Protein AF-A0A3D2FQW1-F1 (afdb_monomer)

pLDDT: mean 83.2, std 11.78, range [40.56, 95.19]

Mean predicted aligned error: 8.31 Å

Radius of gyration: 18.43 Å; Cα contacts (8 Å, |Δi|>4): 25; chains: 1; bounding box: 63×25×40 Å

Nearest PDB structures (foldseek):
  6xi6-assembly1_A-3  TM=8.890E-01  e=6.606E+00  synthetic construct
  5izs-assembly1_A  TM=7.429E-01  e=5.763E+00  synthetic construct
  5izs-assembly2_D  TM=8.302E-01  e=8.679E+00  synthetic construct
  2m6b-assembly1_A  TM=3.880E-01  e=3.338E+00  Homo sapiens
  4ke2-assembly1_A  TM=5.469E-01  e=9.292E+00  Pseudopleuronectes americanus

Secondary structure (DSSP, 8-state):
----HHHHHHHHHHHHHHHHHHHHHHHHTT--HHHHHHHHHHHHHHHHHHIIIIIS-TTTS-HHHHHHTTTHHHHHHHHHHHHHHHHT-----

Solvent-accessible surface area (backbone atoms only — not comparable to full-atom values): 5485 Å² total; per-residue (Å²): 129,87,76,63,60,65,58,56,54,51,53,50,50,52,51,52,49,52,55,49,52,50,51,58,52,53,65,74,67,70,56,57,69,71,60,45,52,55,50,52,51,53,52,50,54,50,49,53,49,51,43,40,47,64,76,63,43,48,77,80,52,56,78,65,61,60,53,54,69,54,55,59,53,62,51,50,53,51,52,50,53,52,49,54,56,52,73,69,58,72,86,87,119

Sequence (93 aa):
MMEDHKKTYFWNAVWLAILTVIEVFAIDMGLPRTGLIVLLLSITVTKILLVAMVYMHLRYETKTLRRLIFLPIPLALYFLWGVMYDSAFDWTL

Structure (mmCIF, N/CA/C/O backbone):
data_AF-A0A3D2FQW1-F1
#
_entry.id   AF-A0A3D2FQW1-F1
#
loop_
_atom_site.group_PDB
_atom_site.id
_atom_site.type_symbol
_atom_site.label_atom_id
_atom_site.label_alt_id
_atom_site.label_comp_id
_atom_site.label_asym_id
_atom_site.label_entity_id
_atom_site.label_seq_id
_atom_site.pdbx_PDB_ins_code
_atom_site.Cartn_x
_atom_site.Cartn_y
_atom_site.Cartn_z
_atom_site.occupancy
_atom_site.B_iso_or_equiv
_atom_site.auth_seq_id
_atom_site.auth_comp_id
_atom_site.auth_asym_id
_atom_site.auth_atom_id
_atom_site.pdbx_PDB_model_num
ATOM 1 N N . MET A 1 1 ? -27.613 -4.944 19.374 1.00 40.56 1 MET A N 1
ATOM 2 C CA . MET A 1 1 ? -27.163 -5.801 18.258 1.00 40.56 1 MET A CA 1
ATOM 3 C C . MET A 1 1 ? -25.655 -5.887 18.378 1.00 40.56 1 MET A C 1
ATOM 5 O O . MET A 1 1 ? -25.019 -4.853 18.247 1.00 40.56 1 MET A O 1
ATOM 9 N N . MET A 1 2 ? -25.092 -7.038 18.749 1.00 42.41 2 MET A N 1
ATOM 10 C CA . MET A 1 2 ? -23.636 -7.226 18.756 1.00 42.41 2 MET A CA 1
ATOM 11 C C . MET A 1 2 ? -2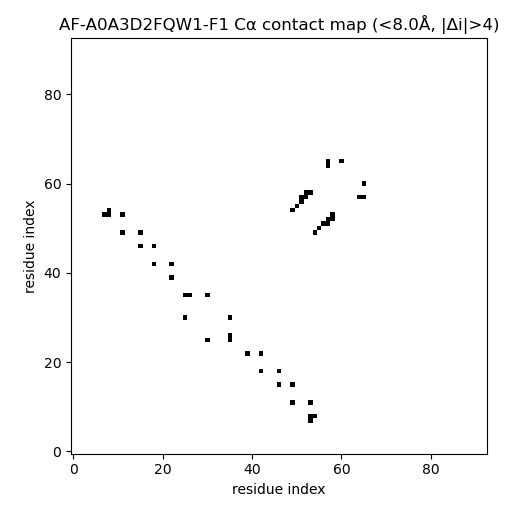3.177 -7.148 17.295 1.00 42.41 2 MET A C 1
ATOM 13 O O . MET A 1 2 ? -23.261 -8.141 16.578 1.00 42.41 2 MET A O 1
ATOM 17 N N . GLU A 1 3 ? -22.838 -5.952 16.808 1.00 53.53 3 GLU A N 1
ATOM 18 C CA . GLU A 1 3 ? -22.306 -5.768 15.460 1.00 53.53 3 GLU A CA 1
ATOM 19 C C . GLU A 1 3 ? -21.042 -6.613 15.359 1.00 53.53 3 GLU A C 1
ATOM 21 O O . GLU A 1 3 ? -20.034 -6.334 16.007 1.00 53.53 3 GLU A O 1
ATOM 26 N N . ASP A 1 4 ? -21.120 -7.700 14.601 1.00 61.19 4 ASP A N 1
ATO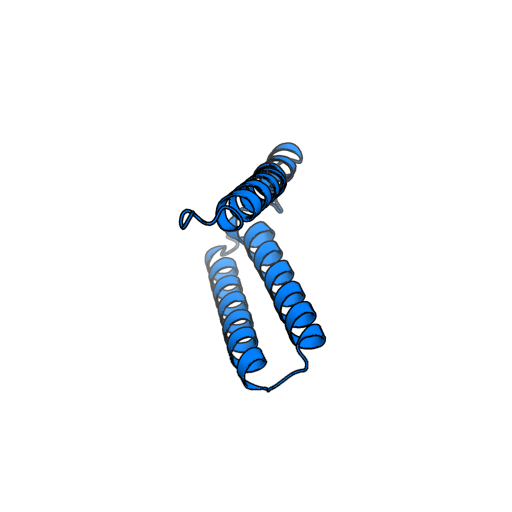M 27 C CA . ASP A 1 4 ? -20.025 -8.636 14.409 1.00 61.19 4 ASP A CA 1
ATOM 28 C C . ASP A 1 4 ? -18.921 -7.938 13.601 1.00 61.19 4 ASP A C 1
ATOM 30 O O . ASP A 1 4 ? -18.879 -7.979 12.371 1.00 61.19 4 ASP A O 1
ATOM 34 N N . HIS A 1 5 ? -18.034 -7.235 14.308 1.00 66.50 5 HIS A N 1
ATOM 35 C CA . HIS A 1 5 ? -16.904 -6.530 13.708 1.00 66.50 5 HIS A CA 1
ATOM 36 C C . HIS A 1 5 ? -15.982 -7.514 12.968 1.00 66.50 5 HIS A C 1
ATOM 38 O O . HIS A 1 5 ? -15.346 -7.139 11.984 1.00 66.50 5 HIS A O 1
ATOM 44 N N . LYS A 1 6 ? -15.967 -8.796 13.372 1.00 73.94 6 LYS A N 1
ATOM 45 C CA . LYS A 1 6 ? -15.168 -9.853 12.734 1.00 73.94 6 LYS A CA 1
ATOM 46 C C . LYS A 1 6 ? -15.594 -10.079 11.288 1.00 73.94 6 LYS A C 1
ATOM 48 O O . LYS A 1 6 ? -14.723 -10.198 10.427 1.00 73.94 6 LYS A O 1
ATOM 53 N N . LYS A 1 7 ? -16.898 -10.057 10.995 1.00 81.75 7 LYS A N 1
ATOM 54 C CA . LYS A 1 7 ? -17.402 -10.124 9.614 1.00 81.75 7 LYS A CA 1
ATOM 55 C C . LYS A 1 7 ? -16.913 -8.952 8.770 1.00 81.75 7 LYS A C 1
ATOM 57 O O . LYS A 1 7 ? -16.473 -9.173 7.645 1.00 81.75 7 LYS A O 1
ATOM 62 N N . THR A 1 8 ? -16.934 -7.733 9.305 1.00 82.94 8 THR A N 1
ATOM 63 C CA . THR A 1 8 ? -16.455 -6.541 8.587 1.00 82.94 8 THR A CA 1
ATOM 64 C C . THR A 1 8 ? -14.962 -6.633 8.273 1.00 82.94 8 THR A C 1
ATOM 66 O O . THR A 1 8 ? -14.561 -6.375 7.140 1.00 82.94 8 THR A O 1
ATOM 69 N N . TYR A 1 9 ? -14.136 -7.068 9.230 1.00 84.31 9 TYR A N 1
ATOM 70 C CA . TYR A 1 9 ? -12.704 -7.276 8.988 1.00 84.31 9 TYR A CA 1
ATOM 71 C C . TYR A 1 9 ? -12.427 -8.376 7.971 1.00 84.31 9 TYR A C 1
ATOM 73 O O . TYR A 1 9 ? -11.523 -8.227 7.151 1.00 84.31 9 TYR A O 1
ATOM 81 N N . PHE A 1 10 ? -13.184 -9.472 8.026 1.00 89.75 10 PHE A N 1
ATOM 82 C CA . PHE A 1 10 ? -13.030 -10.585 7.098 1.00 89.75 10 PHE A CA 1
ATOM 83 C C . PHE A 1 10 ? -13.367 -10.158 5.668 1.00 89.75 10 PHE A C 1
ATOM 85 O O . PHE A 1 10 ? -12.573 -10.369 4.755 1.00 89.75 10 PHE A O 1
ATOM 92 N N . TRP A 1 11 ? -14.497 -9.475 5.474 1.00 88.88 11 TRP A N 1
ATOM 93 C CA . TRP A 1 11 ? -14.879 -8.956 4.161 1.00 88.88 11 TRP A CA 1
ATOM 94 C C . TRP A 1 11 ? -13.903 -7.907 3.633 1.00 88.88 11 TRP A C 1
ATOM 96 O O . TRP A 1 11 ? -13.572 -7.929 2.449 1.00 88.88 11 TRP A O 1
ATOM 106 N N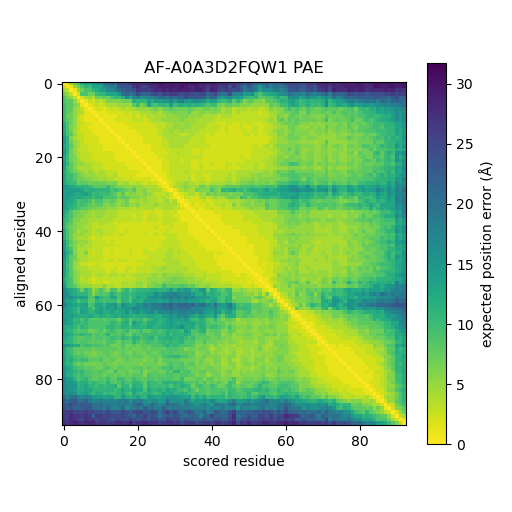 . ASN A 1 12 ? -13.384 -7.034 4.498 1.00 90.56 12 ASN A N 1
ATOM 107 C CA . ASN A 1 12 ? -12.363 -6.073 4.093 1.00 90.56 12 ASN A CA 1
ATOM 108 C C . ASN A 1 12 ? -11.057 -6.766 3.671 1.00 90.56 12 ASN A C 1
ATOM 110 O O . ASN A 1 12 ? -10.451 -6.368 2.680 1.00 90.56 12 ASN A O 1
ATOM 114 N N . ALA A 1 13 ? -10.657 -7.841 4.361 1.00 89.38 13 ALA A N 1
ATOM 115 C CA . ALA A 1 13 ? -9.485 -8.636 3.990 1.00 89.38 13 ALA A CA 1
ATOM 116 C C . ALA A 1 13 ? -9.667 -9.290 2.615 1.00 89.38 13 ALA A C 1
ATOM 118 O O . ALA A 1 13 ? -8.767 -9.230 1.778 1.00 89.38 13 ALA A O 1
ATOM 119 N N . VAL A 1 14 ? -10.848 -9.857 2.355 1.00 93.69 14 VAL A N 1
ATOM 120 C CA . VAL A 1 14 ? -11.197 -10.425 1.045 1.00 93.69 14 VAL A CA 1
ATOM 121 C C . VAL A 1 14 ? -11.131 -9.352 -0.042 1.00 93.69 14 VAL A C 1
ATOM 123 O O . VAL A 1 14 ? -10.548 -9.585 -1.098 1.00 93.69 14 VAL A O 1
ATOM 126 N N . TRP A 1 15 ? -11.660 -8.155 0.217 1.00 92.50 15 TRP A N 1
ATOM 127 C CA . TRP A 1 15 ? -11.625 -7.060 -0.750 1.00 92.50 15 TRP A CA 1
ATOM 128 C C . TRP A 1 15 ? -10.195 -6.596 -1.064 1.00 92.50 15 TRP A C 1
ATOM 130 O O . TRP A 1 15 ? -9.837 -6.412 -2.227 1.00 92.50 15 TRP A O 1
ATOM 140 N N . LEU A 1 16 ? -9.338 -6.486 -0.044 1.00 92.44 16 LEU A N 1
ATOM 141 C CA . LEU A 1 16 ? -7.914 -6.185 -0.224 1.00 92.44 16 LEU A CA 1
ATOM 142 C C . LEU A 1 16 ? -7.186 -7.275 -1.020 1.00 92.44 16 LEU A C 1
ATOM 144 O O . LEU A 1 16 ? -6.351 -6.956 -1.872 1.00 92.44 16 LEU A O 1
ATOM 148 N N . ALA A 1 17 ? -7.511 -8.547 -0.778 1.00 93.44 17 ALA A N 1
ATOM 149 C CA . ALA A 1 17 ? -6.947 -9.665 -1.526 1.00 93.44 17 ALA A CA 1
ATOM 150 C C . ALA A 1 17 ? -7.343 -9.595 -3.007 1.00 93.44 17 ALA A C 1
ATOM 152 O O . ALA A 1 17 ? -6.472 -9.670 -3.871 1.00 93.44 17 ALA A O 1
ATOM 153 N N . ILE A 1 18 ? -8.622 -9.347 -3.305 1.00 94.94 18 ILE A N 1
ATOM 154 C CA . ILE A 1 18 ? -9.121 -9.179 -4.679 1.00 94.94 18 ILE A CA 1
ATOM 155 C C . ILE A 1 18 ? -8.393 -8.030 -5.385 1.00 94.94 18 ILE A C 1
ATOM 157 O O . ILE A 1 18 ? -7.874 -8.221 -6.482 1.00 94.94 18 ILE A O 1
ATOM 161 N N . LEU A 1 19 ? -8.281 -6.861 -4.746 1.00 93.19 19 LEU A N 1
ATOM 162 C CA . LEU A 1 19 ? -7.551 -5.721 -5.315 1.00 93.19 19 LEU A CA 1
ATOM 163 C C . LEU A 1 19 ? -6.072 -6.047 -5.582 1.00 93.19 19 LEU A C 1
ATOM 165 O O . LEU A 1 19 ? -5.488 -5.529 -6.525 1.00 93.19 19 LEU A O 1
ATOM 169 N N . THR A 1 20 ? -5.456 -6.907 -4.770 1.00 94.00 20 THR A N 1
ATOM 170 C CA . THR A 1 20 ? -4.062 -7.345 -4.964 1.00 94.00 20 THR A CA 1
ATOM 171 C C . THR A 1 20 ? -3.921 -8.306 -6.134 1.00 94.00 20 THR A C 1
ATOM 173 O O . THR A 1 20 ? -3.010 -8.148 -6.939 1.00 94.00 20 THR A O 1
ATOM 176 N N . VAL A 1 21 ? -4.850 -9.249 -6.285 1.00 95.19 21 VAL A N 1
ATOM 177 C CA . VAL A 1 21 ? -4.887 -10.125 -7.461 1.00 95.19 21 VAL A CA 1
ATOM 178 C C . VAL A 1 21 ? -5.056 -9.292 -8.735 1.00 95.19 21 VAL A C 1
ATOM 180 O O . VAL A 1 21 ? -4.319 -9.501 -9.693 1.00 95.19 21 VAL A O 1
ATOM 183 N N . ILE A 1 22 ? -5.954 -8.301 -8.728 1.00 93.00 22 ILE A N 1
ATOM 184 C CA . ILE A 1 22 ? -6.164 -7.399 -9.871 1.00 93.00 22 ILE A CA 1
ATOM 185 C C . ILE A 1 22 ? -4.887 -6.629 -10.227 1.00 93.00 22 ILE A C 1
ATOM 187 O O . ILE A 1 22 ? -4.563 -6.538 -11.406 1.00 93.00 22 ILE A O 1
ATOM 191 N N . GLU A 1 23 ? -4.143 -6.100 -9.249 1.00 91.38 23 GLU A N 1
ATOM 192 C CA . GLU A 1 23 ? -2.867 -5.413 -9.516 1.00 91.38 23 GLU A CA 1
ATOM 193 C C . GLU A 1 23 ? -1.849 -6.327 -10.199 1.00 91.38 23 GLU A C 1
ATOM 195 O O . GLU A 1 23 ? -1.236 -5.926 -11.186 1.00 91.38 23 GLU A O 1
ATOM 200 N N . VAL A 1 24 ? -1.690 -7.558 -9.703 1.00 92.44 24 VAL A N 1
ATOM 201 C CA . VAL A 1 24 ? -0.745 -8.525 -10.279 1.00 92.44 24 VAL A CA 1
ATOM 202 C C . VAL A 1 24 ? -1.141 -8.877 -11.713 1.00 92.44 24 VAL A C 1
ATOM 204 O O . VAL A 1 24 ? -0.295 -8.854 -12.603 1.00 92.44 24 VAL A O 1
ATOM 207 N N . PHE A 1 25 ? -2.429 -9.123 -11.964 1.00 90.62 25 PHE A N 1
ATOM 208 C CA . PHE A 1 25 ? -2.932 -9.376 -13.316 1.00 90.62 25 PHE A CA 1
ATOM 209 C C . PHE A 1 25 ? -2.777 -8.165 -14.242 1.00 90.62 25 PHE A C 1
ATOM 211 O O . PHE A 1 25 ? -2.433 -8.326 -15.410 1.00 90.62 25 PHE A O 1
ATOM 218 N N . ALA A 1 26 ? -2.998 -6.950 -13.739 1.00 89.12 26 ALA A N 1
ATOM 219 C CA . ALA A 1 26 ? -2.875 -5.733 -14.535 1.00 89.12 26 ALA A CA 1
ATOM 220 C C . ALA A 1 26 ? -1.442 -5.495 -15.037 1.00 89.12 26 ALA A C 1
ATOM 222 O O . ALA A 1 26 ? -1.260 -4.901 -16.101 1.00 89.12 26 ALA A O 1
ATOM 223 N N . ILE A 1 27 ? -0.429 -5.969 -14.304 1.00 88.69 27 ILE A N 1
ATOM 224 C CA . ILE A 1 27 ? 0.975 -5.888 -14.728 1.00 88.69 27 ILE A CA 1
ATOM 225 C C . ILE A 1 27 ? 1.241 -6.804 -15.932 1.00 88.69 27 ILE A C 1
ATOM 227 O O . ILE A 1 27 ? 1.953 -6.404 -16.852 1.00 88.69 27 ILE A O 1
ATOM 231 N N . ASP A 1 28 ? 0.633 -7.990 -15.961 1.00 87.12 28 ASP A N 1
ATOM 232 C CA . ASP A 1 28 ? 0.824 -8.987 -17.025 1.00 87.12 28 ASP A CA 1
ATOM 233 C C . ASP A 1 28 ? 0.046 -8.654 -18.317 1.00 87.12 28 ASP A C 1
ATOM 235 O O . ASP A 1 28 ? 0.365 -9.125 -19.404 1.00 87.12 28 ASP A O 1
ATOM 239 N N . MET A 1 29 ? -0.949 -7.763 -18.241 1.00 83.56 29 MET A N 1
ATOM 240 C CA . MET A 1 29 ? -1.792 -7.364 -19.381 1.00 83.56 29 MET A CA 1
ATOM 241 C C . MET A 1 29 ? -1.104 -6.464 -20.428 1.00 83.56 29 MET A C 1
ATOM 243 O O . MET A 1 29 ? -1.740 -6.082 -21.410 1.00 83.56 29 MET A O 1
ATOM 247 N N . GLY A 1 30 ? 0.169 -6.096 -20.247 1.00 83.25 30 GLY A N 1
ATOM 248 C CA . GLY A 1 30 ? 0.927 -5.334 -21.251 1.00 83.25 30 GLY A CA 1
ATOM 249 C C . GLY A 1 30 ? 0.410 -3.907 -21.499 1.00 83.25 30 GLY A C 1
ATOM 250 O O . G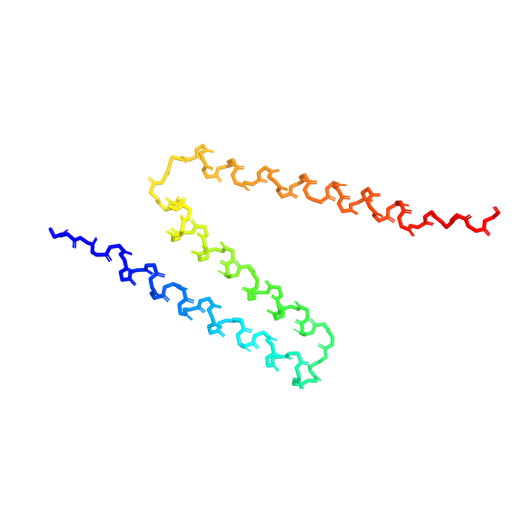LY A 1 30 ? 0.579 -3.362 -22.590 1.00 83.25 30 GLY A O 1
ATOM 251 N N . LEU A 1 31 ? -0.236 -3.295 -20.502 1.00 84.75 31 LEU A N 1
ATOM 252 C CA . LEU A 1 31 ? -0.758 -1.927 -20.578 1.00 84.75 31 LEU A CA 1
ATOM 253 C C . LEU A 1 31 ? 0.360 -0.893 -20.835 1.00 84.75 31 LEU A C 1
ATOM 255 O O . LEU A 1 31 ? 1.488 -1.054 -20.358 1.00 84.75 31 LEU A O 1
ATOM 259 N N . PRO A 1 32 ? 0.056 0.229 -21.519 1.00 90.06 32 PRO A N 1
ATOM 260 C CA . PRO A 1 32 ? 1.006 1.324 -21.674 1.00 90.06 32 PRO A CA 1
ATOM 261 C C . PRO A 1 32 ? 1.437 1.856 -20.302 1.00 90.06 32 PRO A C 1
ATOM 263 O O . PRO A 1 32 ? 0.607 2.045 -19.410 1.00 90.06 32 PRO A O 1
ATOM 266 N N . ARG A 1 33 ? 2.739 2.142 -20.148 1.00 87.25 33 ARG A N 1
ATOM 267 C CA . ARG A 1 33 ? 3.381 2.471 -18.859 1.00 87.25 33 ARG A CA 1
ATOM 268 C C . ARG A 1 33 ? 2.621 3.533 -18.058 1.00 87.25 33 ARG A C 1
ATOM 270 O O . ARG A 1 33 ? 2.404 3.353 -16.866 1.00 87.25 33 ARG A O 1
ATOM 277 N N . THR A 1 34 ? 2.169 4.607 -18.702 1.00 89.94 34 THR A N 1
ATOM 278 C CA . THR A 1 34 ? 1.413 5.680 -18.035 1.00 89.94 34 THR A CA 1
ATOM 279 C C . THR A 1 34 ? 0.061 5.199 -17.506 1.00 89.94 34 THR A C 1
ATOM 281 O O . THR A 1 34 ? -0.309 5.529 -16.383 1.00 89.94 34 THR A O 1
ATOM 284 N N . GLY A 1 35 ? -0.660 4.385 -18.284 1.00 89.50 35 GLY A N 1
ATOM 285 C CA . GLY A 1 35 ? -1.943 3.816 -17.868 1.00 89.50 35 GLY A CA 1
ATOM 286 C C . GLY A 1 35 ? -1.785 2.844 -16.702 1.00 89.50 35 GLY A C 1
ATOM 287 O O . GLY A 1 35 ? -2.551 2.904 -15.744 1.00 89.50 35 GLY A O 1
ATOM 288 N N . LEU A 1 36 ? -0.73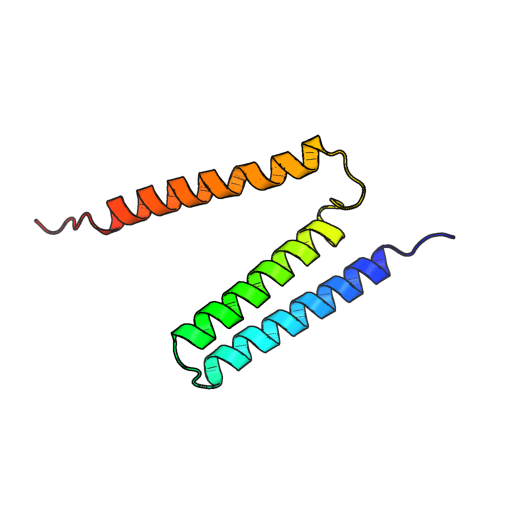8 2.017 -16.741 1.00 91.62 36 LEU A N 1
ATOM 289 C CA . LEU A 1 36 ? -0.397 1.088 -15.665 1.00 91.62 36 LEU A CA 1
ATOM 290 C C . LEU A 1 36 ? -0.058 1.836 -14.365 1.00 91.62 36 LEU A C 1
ATOM 292 O O . LEU A 1 36 ? -0.580 1.484 -13.312 1.00 91.62 36 LEU A O 1
ATOM 296 N N . ILE A 1 37 ? 0.740 2.909 -14.432 1.00 91.94 37 ILE A N 1
ATOM 297 C CA . ILE A 1 37 ? 1.078 3.735 -13.258 1.00 91.94 37 ILE A CA 1
ATOM 298 C C . ILE A 1 37 ? -0.181 4.329 -12.620 1.00 91.94 37 ILE A C 1
ATOM 300 O O . ILE A 1 37 ? -0.371 4.212 -11.410 1.00 91.94 37 ILE A O 1
ATOM 304 N N . VAL A 1 38 ? -1.050 4.954 -13.419 1.00 93.75 38 VAL A N 1
ATOM 305 C CA . VAL A 1 38 ? -2.282 5.579 -12.908 1.00 93.75 38 VAL A CA 1
ATOM 306 C C . VAL A 1 38 ? -3.209 4.531 -12.291 1.00 93.75 38 VAL A C 1
ATOM 308 O O . VAL A 1 38 ? -3.746 4.752 -11.204 1.00 93.75 38 VAL A O 1
ATOM 311 N N . LEU A 1 39 ? -3.355 3.373 -12.942 1.00 92.00 39 LEU A N 1
ATOM 312 C CA . LEU A 1 39 ? -4.166 2.267 -12.443 1.00 92.00 39 LEU A CA 1
ATOM 313 C C . LEU A 1 39 ? -3.643 1.756 -11.095 1.00 92.00 39 LEU A C 1
ATOM 315 O O . LEU A 1 39 ? -4.394 1.750 -10.119 1.00 92.00 39 LEU A O 1
ATOM 319 N N . LEU A 1 40 ? -2.360 1.396 -11.011 1.00 92.38 40 LEU A N 1
ATOM 320 C CA . LEU A 1 40 ? -1.761 0.875 -9.778 1.00 92.38 40 LEU A CA 1
ATOM 321 C C . LEU A 1 40 ? -1.813 1.897 -8.637 1.00 92.38 40 LEU A C 1
ATOM 323 O O . LEU A 1 40 ? -2.134 1.536 -7.503 1.00 92.38 40 LEU A O 1
ATOM 327 N N . LEU A 1 41 ? -1.577 3.181 -8.924 1.00 93.81 41 LEU A N 1
ATOM 328 C CA . LEU A 1 41 ? -1.718 4.242 -7.924 1.00 93.81 41 LEU A CA 1
ATOM 329 C C . LEU A 1 41 ? -3.156 4.353 -7.413 1.00 93.81 41 LEU A C 1
ATOM 331 O O . LEU A 1 41 ? -3.367 4.450 -6.205 1.00 93.81 41 LEU A O 1
ATOM 335 N N . SER A 1 42 ? -4.151 4.300 -8.301 1.00 93.69 42 SER A N 1
ATOM 336 C CA . SER A 1 42 ? -5.561 4.379 -7.901 1.00 93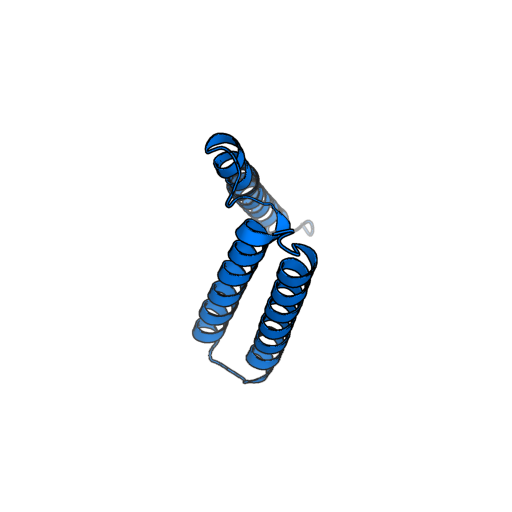.69 42 SER A CA 1
ATOM 337 C C . SER A 1 42 ? -5.983 3.204 -7.005 1.00 93.69 42 SER A C 1
ATOM 339 O O . SER A 1 42 ? -6.673 3.404 -5.997 1.00 93.69 42 SER A O 1
ATOM 341 N N . ILE A 1 43 ? -5.504 1.990 -7.306 1.00 93.69 43 ILE A N 1
ATOM 342 C CA . ILE A 1 43 ? -5.769 0.803 -6.486 1.00 93.69 43 ILE A CA 1
ATOM 343 C C . ILE A 1 43 ? -5.051 0.922 -5.137 1.00 93.69 43 ILE A C 1
ATOM 345 O O . ILE A 1 43 ? -5.666 0.694 -4.093 1.00 93.69 43 ILE A O 1
ATOM 349 N N . THR A 1 44 ? -3.797 1.377 -5.137 1.00 92.62 44 THR A N 1
ATOM 350 C CA . THR A 1 44 ? -3.013 1.601 -3.914 1.00 92.62 44 THR A CA 1
ATOM 351 C C . THR A 1 44 ? -3.704 2.597 -2.981 1.00 92.62 44 THR A C 1
ATOM 353 O O . THR A 1 44 ? -3.887 2.311 -1.796 1.00 92.62 44 THR A O 1
ATOM 356 N N . VAL A 1 45 ? -4.162 3.742 -3.502 1.00 92.94 45 VAL A N 1
ATOM 357 C CA . VAL A 1 45 ? -4.910 4.741 -2.717 1.00 92.94 45 VAL A CA 1
ATOM 358 C C . VAL A 1 45 ? -6.180 4.127 -2.128 1.00 92.94 45 VAL A C 1
ATOM 360 O O . VAL A 1 45 ? -6.465 4.306 -0.943 1.00 92.94 45 VAL A O 1
ATOM 363 N N . THR A 1 46 ? -6.915 3.344 -2.919 1.00 93.38 46 THR A N 1
ATOM 364 C CA . THR A 1 46 ? -8.129 2.661 -2.454 1.00 93.38 46 THR A CA 1
ATOM 365 C C . THR A 1 46 ? -7.833 1.683 -1.313 1.00 93.38 46 THR A C 1
ATOM 367 O O . THR A 1 46 ? -8.546 1.681 -0.308 1.00 93.38 46 THR A O 1
ATOM 370 N N . LYS A 1 47 ? -6.754 0.895 -1.406 1.00 92.50 47 LYS A N 1
ATOM 371 C CA . LYS A 1 47 ? -6.330 -0.020 -0.332 1.00 92.50 47 LYS A CA 1
ATOM 372 C C . LYS A 1 47 ? -5.982 0.725 0.952 1.00 92.50 47 LYS A C 1
ATOM 374 O O . LYS A 1 47 ? -6.450 0.335 2.020 1.00 92.50 47 LYS A O 1
ATOM 379 N N . ILE A 1 48 ? -5.212 1.810 0.855 1.00 89.94 48 ILE A N 1
ATOM 380 C CA . ILE A 1 48 ? -4.851 2.641 2.013 1.00 89.94 48 ILE A CA 1
ATOM 381 C C . ILE A 1 48 ? -6.115 3.164 2.701 1.00 89.94 48 ILE A C 1
ATOM 383 O O . ILE A 1 48 ? -6.223 3.090 3.925 1.00 89.94 48 ILE A O 1
ATOM 387 N N . LEU A 1 49 ? -7.103 3.630 1.931 1.00 88.00 49 LEU A N 1
ATOM 388 C CA . LEU A 1 49 ? -8.375 4.109 2.473 1.00 88.00 49 LEU A CA 1
ATOM 389 C C . LEU A 1 49 ? -9.171 3.000 3.171 1.00 88.00 49 LEU A C 1
ATOM 391 O O . LEU A 1 49 ? -9.684 3.221 4.267 1.00 88.00 49 LEU A O 1
ATOM 395 N N . LEU A 1 50 ? -9.255 1.806 2.582 1.00 87.44 50 LEU A N 1
ATOM 396 C CA . LEU A 1 50 ? -9.929 0.656 3.196 1.00 87.44 50 LEU A CA 1
ATOM 397 C C . LEU A 1 50 ? -9.266 0.247 4.512 1.00 87.44 50 LEU A C 1
ATOM 399 O O . LEU A 1 50 ? -9.954 0.000 5.504 1.00 87.44 50 LEU A O 1
ATOM 403 N N . VAL A 1 51 ? -7.933 0.219 4.548 1.00 88.62 51 VAL A N 1
ATOM 404 C CA . VAL 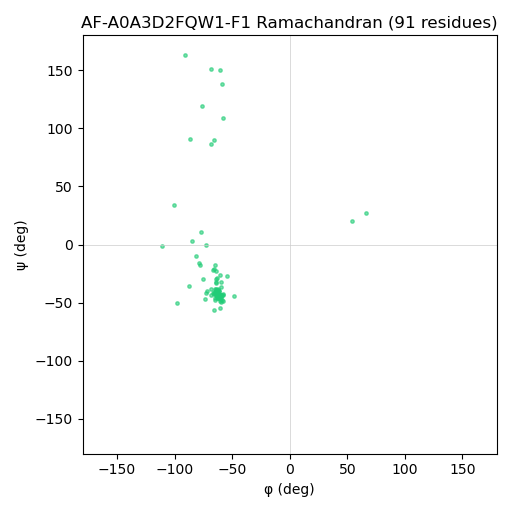A 1 51 ? -7.177 -0.078 5.770 1.00 88.62 51 VAL A CA 1
ATOM 405 C C . VAL A 1 51 ? -7.401 1.003 6.825 1.00 88.62 51 VAL A C 1
ATOM 407 O O . VAL A 1 51 ? -7.702 0.678 7.976 1.00 88.62 51 VAL A O 1
ATOM 410 N N . ALA A 1 52 ? -7.329 2.276 6.439 1.00 85.81 52 ALA A N 1
ATOM 411 C CA . ALA A 1 52 ? -7.537 3.399 7.346 1.00 85.81 52 ALA A CA 1
ATOM 412 C C . ALA A 1 52 ? -8.956 3.405 7.939 1.00 85.81 52 ALA A C 1
ATOM 414 O O . ALA A 1 52 ? -9.135 3.579 9.144 1.00 85.81 52 ALA A O 1
ATOM 415 N N . MET A 1 53 ? -9.981 3.185 7.115 1.00 81.75 53 MET A N 1
ATOM 416 C CA . MET A 1 53 ? -11.371 3.218 7.571 1.00 81.75 53 MET A CA 1
ATOM 417 C C . MET A 1 53 ? -11.747 2.012 8.434 1.00 81.75 53 MET A C 1
ATOM 419 O O . MET A 1 53 ? -12.480 2.188 9.408 1.00 81.75 53 MET A O 1
ATOM 423 N N . VAL A 1 54 ? -11.274 0.810 8.082 1.00 83.44 54 VAL A N 1
ATOM 424 C CA . VAL A 1 54 ? -11.720 -0.442 8.714 1.00 83.44 54 VAL A CA 1
ATOM 425 C C . VAL A 1 54 ? -10.767 -0.921 9.805 1.00 83.44 54 VAL A C 1
ATOM 427 O O . VAL A 1 54 ? -11.222 -1.196 10.910 1.00 83.44 54 VAL A O 1
ATOM 430 N N . TYR A 1 55 ? -9.461 -1.016 9.538 1.00 78.94 55 TYR A N 1
ATOM 431 C CA . TYR A 1 55 ? -8.501 -1.591 10.495 1.00 78.94 55 TYR A CA 1
ATOM 432 C C . TYR A 1 55 ? -7.938 -0.570 11.480 1.00 78.94 55 TYR A C 1
ATOM 434 O O . TYR A 1 55 ? -7.731 -0.901 12.642 1.00 78.94 55 TYR A O 1
ATOM 442 N N . MET A 1 56 ? -7.721 0.676 11.051 1.00 82.31 56 MET A N 1
ATOM 443 C CA . MET A 1 56 ? -7.240 1.743 11.943 1.00 82.31 56 MET A CA 1
ATOM 444 C C . MET A 1 56 ? -8.371 2.436 12.714 1.00 82.31 56 MET A C 1
ATOM 446 O O . MET A 1 56 ? -8.117 3.409 13.417 1.00 82.31 56 MET A O 1
ATOM 450 N N . HIS A 1 57 ? -9.620 1.976 12.562 1.00 73.00 57 HIS A N 1
ATOM 451 C CA . HIS A 1 57 ? -10.807 2.542 13.216 1.00 73.00 57 HIS A CA 1
ATOM 452 C C . HIS A 1 57 ? -11.019 4.044 13.001 1.00 73.00 57 HIS A C 1
ATOM 454 O O . HIS A 1 57 ? -11.796 4.681 13.715 1.00 73.00 57 HIS A O 1
ATOM 460 N N . LEU A 1 58 ? -10.406 4.617 11.962 1.00 69.94 58 LEU A N 1
ATOM 461 C CA . LEU A 1 58 ? -10.353 6.065 11.778 1.00 69.94 58 LEU A CA 1
ATOM 462 C C . LEU A 1 58 ? -11.730 6.699 11.548 1.00 69.94 58 LEU A C 1
ATOM 464 O O . LEU A 1 58 ? -11.900 7.907 11.707 1.00 69.94 58 LEU A O 1
ATOM 468 N N . ARG A 1 59 ? -12.722 5.880 11.180 1.00 64.62 59 ARG A N 1
ATOM 469 C CA . ARG A 1 59 ? -14.126 6.270 11.035 1.00 64.62 59 ARG A CA 1
ATOM 470 C C . ARG A 1 59 ? -14.769 6.714 12.356 1.00 64.62 59 ARG A C 1
ATOM 472 O O . ARG A 1 59 ? -15.672 7.544 12.315 1.00 64.62 59 ARG A O 1
ATOM 479 N N . TYR A 1 60 ? -14.319 6.178 13.490 1.00 63.97 60 TYR A N 1
ATOM 480 C CA . TYR A 1 60 ? -14.921 6.396 14.815 1.00 63.97 60 TYR A CA 1
ATOM 481 C C . TYR A 1 60 ? -14.032 7.225 15.756 1.00 63.97 60 TYR A C 1
ATOM 483 O O . TYR A 1 60 ? -14.417 7.510 16.885 1.00 63.97 60 TYR A O 1
ATOM 491 N N . GLU A 1 61 ? -12.851 7.621 15.283 1.00 69.50 61 GLU A N 1
ATOM 492 C CA . GLU A 1 61 ? -11.814 8.296 16.061 1.00 69.50 61 GLU A CA 1
A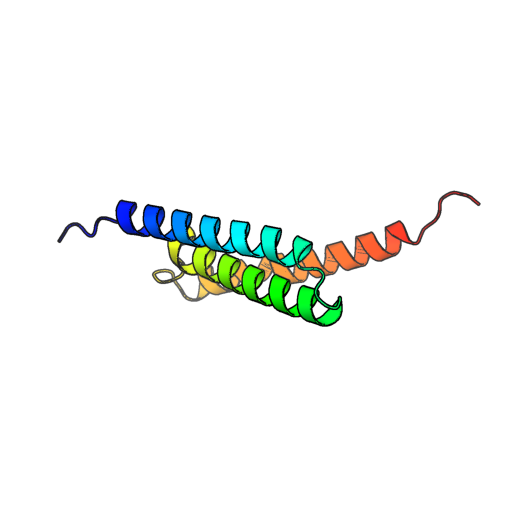TOM 493 C C . GLU A 1 61 ? -11.909 9.830 16.029 1.00 69.50 61 GLU A C 1
ATOM 495 O O . GLU A 1 61 ? -12.551 10.449 15.172 1.00 69.50 61 GLU A O 1
ATOM 500 N N . THR A 1 62 ? -11.221 10.469 16.976 1.00 72.62 62 THR A N 1
ATOM 501 C CA . THR A 1 62 ? -11.201 11.935 17.100 1.00 72.62 62 THR A CA 1
ATOM 502 C C . THR A 1 62 ? -10.461 12.609 15.933 1.00 72.62 62 THR A C 1
ATOM 504 O O . THR A 1 62 ? -9.516 12.070 15.349 1.00 72.62 62 THR A O 1
ATOM 507 N N . LYS A 1 63 ? -10.854 13.849 15.589 1.00 75.56 63 LYS A N 1
ATOM 508 C CA . LYS A 1 63 ? -10.264 14.620 14.468 1.00 75.56 63 LYS A CA 1
ATOM 509 C C . LYS A 1 63 ? -8.733 14.753 14.563 1.00 75.56 63 LYS A C 1
ATOM 511 O O . LYS A 1 63 ? -8.077 14.886 13.530 1.00 75.56 63 LYS A O 1
ATOM 516 N N . THR A 1 64 ? -8.180 14.712 15.775 1.00 74.12 64 THR A N 1
ATOM 517 C CA . THR A 1 64 ? -6.742 14.814 16.054 1.00 74.12 64 THR A CA 1
ATOM 518 C C . THR A 1 64 ? -5.989 13.541 15.664 1.00 74.12 64 THR A C 1
ATOM 520 O O . THR A 1 64 ? -4.998 13.637 14.942 1.00 74.12 64 THR A O 1
ATOM 523 N N . LEU A 1 65 ? -6.490 12.353 16.034 1.00 74.88 65 LEU A N 1
ATOM 524 C CA . LEU A 1 65 ? -5.892 11.069 15.636 1.00 74.88 65 LEU A CA 1
ATOM 525 C C . LEU A 1 65 ? -5.911 10.880 14.115 1.00 74.88 65 LEU A C 1
ATOM 527 O O . LEU A 1 65 ? -4.922 10.450 13.523 1.00 74.88 65 LEU A O 1
ATOM 531 N N . ARG A 1 66 ? -6.989 11.317 13.453 1.00 76.81 66 ARG A N 1
ATOM 532 C CA . ARG A 1 66 ? -7.065 11.316 11.985 1.00 76.81 66 ARG A CA 1
ATOM 533 C C . ARG A 1 66 ? -5.971 12.153 11.326 1.00 76.81 66 ARG A C 1
ATOM 535 O O . ARG A 1 66 ? -5.479 11.778 10.268 1.00 76.81 66 ARG A O 1
ATOM 542 N N . ARG A 1 67 ? -5.589 13.282 11.930 1.00 78.81 67 ARG A N 1
ATOM 543 C CA . ARG A 1 67 ? -4.527 14.153 11.406 1.00 78.81 67 ARG A CA 1
ATOM 544 C C . ARG A 1 67 ? -3.133 13.564 11.655 1.00 78.81 67 ARG A C 1
ATOM 546 O O . ARG A 1 67 ? -2.249 13.769 10.831 1.00 78.81 67 ARG A O 1
ATOM 553 N N . LEU A 1 68 ? -2.958 12.791 12.728 1.00 83.69 68 LEU A N 1
ATOM 554 C CA . LEU A 1 68 ? -1.690 12.141 13.070 1.00 83.69 68 LEU A CA 1
ATOM 555 C C . LEU A 1 68 ? -1.249 11.110 12.017 1.00 83.69 68 LEU A C 1
ATOM 557 O O . LEU A 1 68 ? -0.062 11.007 11.732 1.00 83.69 68 LEU A O 1
ATOM 561 N N . ILE A 1 69 ? -2.189 10.416 11.367 1.00 80.81 69 ILE A N 1
ATOM 562 C CA . ILE A 1 69 ? -1.885 9.464 10.278 1.00 80.81 69 ILE A CA 1
ATOM 563 C C . ILE A 1 69 ? -1.260 10.141 9.051 1.00 80.81 69 ILE A C 1
ATOM 565 O O . ILE A 1 69 ? -0.541 9.498 8.292 1.00 80.81 69 ILE A O 1
ATOM 569 N N . PHE A 1 70 ? -1.472 11.445 8.864 1.00 83.56 70 PHE A N 1
ATOM 570 C CA . PHE A 1 70 ? -0.831 12.177 7.772 1.00 83.56 70 PHE A CA 1
ATOM 571 C C . PHE A 1 70 ? 0.625 12.535 8.064 1.00 83.56 70 PHE A C 1
ATOM 573 O O . PHE A 1 70 ? 1.338 12.864 7.129 1.00 83.56 70 PHE A O 1
ATOM 580 N N . LEU A 1 71 ? 1.081 12.463 9.317 1.00 88.00 71 LEU A N 1
ATOM 581 C CA . LEU A 1 71 ? 2.450 12.792 9.721 1.00 88.00 71 LEU A CA 1
ATOM 582 C C . LEU A 1 71 ? 3.544 11.907 9.080 1.00 88.00 71 LEU A C 1
ATOM 584 O O . LEU A 1 71 ? 4.547 12.468 8.641 1.00 88.00 71 LEU A O 1
ATOM 588 N N . PRO A 1 72 ? 3.398 10.571 8.961 1.00 85.75 72 PRO A N 1
ATOM 589 C CA . PRO A 1 72 ? 4.408 9.736 8.302 1.00 85.75 72 PRO A CA 1
ATOM 590 C C . PRO A 1 72 ? 4.564 10.001 6.797 1.00 85.75 72 PRO A C 1
ATOM 592 O O . PRO A 1 72 ? 5.616 9.698 6.248 1.00 85.75 72 PRO A O 1
ATOM 595 N N . ILE A 1 73 ? 3.569 10.582 6.120 1.00 88.50 73 ILE A N 1
ATOM 596 C CA . ILE A 1 73 ? 3.606 10.823 4.666 1.00 88.50 73 ILE A CA 1
ATOM 597 C C . ILE A 1 73 ? 4.689 11.847 4.262 1.00 88.50 73 ILE A C 1
ATOM 599 O O . ILE A 1 73 ? 5.551 11.495 3.459 1.00 88.50 73 ILE A O 1
ATOM 603 N N . PRO A 1 74 ? 4.717 13.090 4.789 1.00 90.69 74 PRO A N 1
ATOM 604 C CA . PRO A 1 74 ? 5.767 14.053 4.465 1.00 90.69 74 PRO A CA 1
ATOM 605 C C . PRO A 1 74 ? 7.144 13.591 4.949 1.00 90.69 74 PRO A C 1
ATOM 607 O O . PRO A 1 74 ? 8.135 13.860 4.280 1.00 90.69 74 PRO A O 1
ATOM 610 N N . LEU A 1 75 ? 7.209 12.854 6.063 1.00 91.12 75 LEU A N 1
ATOM 611 C CA . LEU A 1 75 ? 8.440 12.209 6.523 1.00 91.12 75 LEU A CA 1
ATOM 612 C C . LEU A 1 75 ? 8.956 11.201 5.491 1.00 91.12 75 LEU A C 1
ATOM 614 O O . LEU A 1 75 ? 10.122 11.265 5.116 1.00 91.12 75 LEU A O 1
ATOM 618 N N . ALA A 1 76 ? 8.096 10.321 4.975 1.00 89.69 76 ALA A N 1
ATOM 619 C CA . ALA A 1 76 ? 8.463 9.369 3.931 1.00 89.69 76 ALA A CA 1
ATOM 620 C C . ALA A 1 76 ? 8.919 10.070 2.643 1.00 89.69 76 ALA A C 1
ATOM 622 O O . ALA A 1 76 ? 9.901 9.648 2.041 1.00 89.69 76 ALA A O 1
ATOM 623 N N . LEU A 1 77 ? 8.260 11.165 2.244 1.00 91.94 77 LEU A N 1
ATOM 624 C CA . LEU A 1 77 ? 8.684 11.973 1.094 1.00 91.94 77 LEU A CA 1
ATOM 625 C C . LEU A 1 77 ? 10.057 12.616 1.318 1.00 91.94 77 LEU A C 1
ATOM 627 O O . LEU A 1 77 ? 10.893 12.597 0.417 1.00 91.94 77 LEU A O 1
ATOM 631 N N . TYR A 1 78 ? 10.309 13.143 2.517 1.00 92.69 78 TYR A N 1
ATOM 632 C CA . TYR A 1 78 ? 11.610 13.694 2.888 1.00 92.69 78 TYR A CA 1
ATOM 633 C C . TYR A 1 78 ? 12.710 12.624 2.845 1.00 92.69 78 TYR A C 1
ATOM 635 O O . TYR A 1 78 ? 13.764 12.845 2.252 1.00 92.69 78 TYR A O 1
ATOM 643 N N . PHE A 1 79 ? 12.448 11.438 3.402 1.00 90.44 79 PHE A N 1
ATOM 644 C CA . PHE A 1 79 ? 13.380 10.313 3.339 1.00 90.44 79 PHE A CA 1
ATOM 645 C C . PHE A 1 79 ? 13.627 9.839 1.907 1.00 90.44 79 PHE A C 1
ATOM 647 O O . PHE A 1 79 ? 14.779 9.627 1.543 1.00 90.44 79 PHE A O 1
ATOM 654 N N . LEU A 1 80 ? 12.585 9.717 1.080 1.00 90.50 80 LEU A N 1
ATOM 655 C CA . LEU A 1 80 ? 12.727 9.365 -0.336 1.00 90.50 80 LEU A CA 1
ATOM 656 C C . LEU A 1 80 ? 13.616 10.365 -1.073 1.00 90.50 80 LEU A C 1
ATOM 658 O O . LEU A 1 80 ? 14.479 9.954 -1.841 1.00 90.50 80 LEU A O 1
ATOM 662 N N . TRP A 1 81 ? 13.447 11.661 -0.808 1.00 90.75 81 TRP A N 1
ATOM 663 C CA . TRP A 1 81 ? 14.298 12.697 -1.386 1.00 90.75 81 TRP A CA 1
ATOM 664 C C . TRP A 1 81 ? 15.762 12.544 -0.960 1.00 90.75 81 TRP A C 1
ATOM 666 O O . TRP A 1 81 ? 16.661 12.625 -1.795 1.00 90.75 81 TRP A O 1
ATOM 676 N N . GLY A 1 82 ? 15.998 12.281 0.329 1.00 90.19 82 GLY A N 1
ATOM 677 C CA . GLY A 1 82 ? 17.336 12.027 0.864 1.00 90.19 82 GLY A CA 1
ATOM 678 C C . GLY A 1 82 ? 17.999 10.801 0.233 1.00 90.19 82 GLY A C 1
ATOM 679 O O . GLY A 1 82 ? 19.134 10.889 -0.223 1.00 90.19 82 GLY A O 1
ATOM 680 N N . VAL A 1 83 ? 17.271 9.685 0.130 1.00 88.69 83 VAL A N 1
ATOM 681 C CA . VAL A 1 83 ? 17.754 8.456 -0.522 1.00 88.69 83 VAL A CA 1
ATOM 682 C C . VAL A 1 83 ? 18.038 8.690 -2.001 1.00 88.69 83 VAL A C 1
ATOM 684 O O . VAL A 1 83 ? 19.026 8.185 -2.514 1.00 88.69 83 VAL A O 1
ATOM 687 N N . MET A 1 84 ? 17.210 9.467 -2.698 1.00 87.81 84 MET A N 1
ATOM 688 C CA . MET A 1 84 ? 17.435 9.761 -4.112 1.00 87.81 84 MET A CA 1
ATOM 689 C C . MET A 1 84 ? 18.743 10.540 -4.318 1.00 87.81 84 MET A C 1
ATOM 691 O O . MET A 1 84 ? 19.491 10.239 -5.246 1.00 87.81 84 MET A O 1
ATOM 695 N N . TYR A 1 85 ? 19.046 11.487 -3.425 1.00 84.81 85 TYR A N 1
ATOM 696 C CA . TYR A 1 85 ? 20.313 12.220 -3.429 1.00 84.81 85 TYR A CA 1
ATOM 697 C C . TYR A 1 85 ? 21.514 11.311 -3.124 1.00 84.81 85 TYR A C 1
ATOM 699 O O . TYR A 1 85 ? 22.527 11.395 -3.810 1.00 84.81 85 TYR A O 1
ATOM 707 N N . ASP A 1 86 ? 21.378 10.411 -2.148 1.00 81.81 86 ASP A N 1
ATOM 708 C CA . ASP A 1 86 ? 22.414 9.437 -1.781 1.00 81.81 86 ASP A CA 1
ATOM 709 C C . ASP A 1 86 ? 22.664 8.401 -2.891 1.00 81.81 86 ASP A C 1
ATOM 711 O O . ASP A 1 86 ? 23.800 8.131 -3.252 1.00 81.81 86 ASP A O 1
ATOM 715 N N . SER A 1 87 ? 21.609 7.890 -3.533 1.00 76.00 87 SER A N 1
ATOM 716 C CA . SER A 1 87 ? 21.717 6.935 -4.648 1.00 76.00 87 SER A CA 1
ATOM 717 C C . SER A 1 87 ? 22.350 7.523 -5.912 1.00 76.00 87 SER A C 1
ATOM 719 O O . SER A 1 87 ? 22.852 6.779 -6.749 1.00 76.00 87 SER A O 1
ATOM 721 N N . ALA A 1 88 ? 22.319 8.850 -6.064 1.00 68.69 88 ALA A N 1
ATOM 722 C CA . ALA A 1 88 ? 23.022 9.553 -7.132 1.00 68.69 88 ALA A CA 1
ATOM 723 C C . ALA A 1 88 ? 24.516 9.766 -6.813 1.00 68.69 88 ALA A C 1
ATOM 725 O O . ALA A 1 88 ? 25.270 10.197 -7.687 1.00 68.69 88 ALA A O 1
ATOM 726 N N . PHE A 1 89 ? 24.947 9.488 -5.579 1.00 63.97 89 PHE A N 1
ATOM 727 C CA . PHE A 1 89 ? 26.333 9.586 -5.143 1.00 63.97 89 PHE A CA 1
ATOM 728 C C . PHE A 1 89 ? 27.064 8.273 -5.459 1.00 63.97 89 PHE A C 1
ATOM 730 O O . PHE A 1 89 ? 27.054 7.320 -4.681 1.00 63.97 89 PHE A O 1
ATOM 737 N N . ASP A 1 90 ? 27.673 8.206 -6.643 1.00 68.31 90 ASP A N 1
ATOM 738 C CA . ASP A 1 90 ? 28.452 7.043 -7.069 1.00 68.31 90 ASP A CA 1
ATOM 739 C C . ASP A 1 90 ? 29.818 7.044 -6.356 1.00 68.31 90 ASP A C 1
ATOM 741 O O . ASP A 1 90 ? 30.611 7.976 -6.499 1.00 68.31 90 ASP A O 1
ATOM 745 N N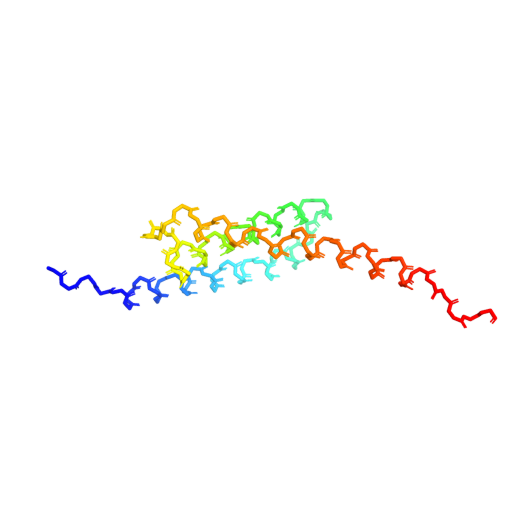 . TRP A 1 91 ? 30.103 6.004 -5.567 1.00 62.38 91 TRP A N 1
ATOM 746 C CA . TRP A 1 91 ? 31.349 5.856 -4.791 1.00 62.38 91 TRP A CA 1
ATOM 747 C C . TRP A 1 91 ? 32.557 5.416 -5.644 1.00 62.38 91 TRP A C 1
ATOM 749 O O . TRP A 1 91 ? 33.593 5.042 -5.099 1.00 62.38 91 TRP A O 1
ATOM 759 N N . THR A 1 92 ? 32.438 5.418 -6.975 1.00 64.06 92 THR A N 1
ATOM 760 C CA . THR A 1 92 ? 33.452 4.894 -7.909 1.00 64.06 92 THR A CA 1
ATOM 761 C C . THR A 1 92 ? 34.325 5.973 -8.564 1.00 64.06 92 THR A C 1
ATOM 763 O O . THR A 1 92 ? 34.720 5.814 -9.721 1.00 64.06 92 THR A O 1
ATOM 766 N N . LEU A 1 93 ? 34.629 7.061 -7.849 1.00 52.28 93 LEU A N 1
ATOM 767 C CA . LEU A 1 93 ? 35.728 7.977 -8.197 1.00 52.28 93 LEU A CA 1
ATOM 768 C C . LEU A 1 93 ? 36.998 7.627 -7.418 1.00 52.28 93 LEU A C 1
ATOM 770 O O . LEU A 1 93 ? 36.899 7.450 -6.184 1.00 52.28 93 LEU A O 1
#

Foldseek 3Di:
DPPPLVVVVVVLVVVLVVLVVVLVVLVVPPDDPVVNVVSVVVSVVVNVVSCCVRVVVVVPDDPVVVVVVCVVVVVVVVVVVVVVVVVVDDPPD